Protein AF-A0A6G1XPZ5-F1 (afdb_monomer)

Foldseek 3Di:
DDWDWDDDPNKIKIKAADDDPDLDPQKKKWKWKWFQDPVRDTDTDDIDIGSDRMDMDIRDDFGKMKMWMWIAGPVRDTDDIDIDIDGDDDPDDFPDWDWDDDPPDIDTDGHHDDD

Organism: Escherichia coli (NCBI:txid562)

Nearest PDB structures (foldseek):
  8iyk-assembly1_J  TM=8.229E-01  e=1.724E-13  Escherichia phage Lambda
  8xci-assembly1_J  TM=7.405E-01  e=5.795E-13  Escherichia phage Lambda
  4hum-assembly1_B  TM=6.169E-01  e=2.835E-02  Escherichia coli
  7ox5-assembly5_I  TM=6.203E-01  e=1.240E-01  Homo sapiens
  3og4-assembly1_B  TM=5.171E-01  e=5.626E-02  Homo sapiens

Radius of gyration: 19.68 Å; Cα contacts (8 Å, |Δi|>4): 223; chains: 1; bounding box: 54×28×48 Å

Structure (mmCIF, N/CA/C/O backbone):
data_AF-A0A6G1XPZ5-F1
#
_entry.id   AF-A0A6G1XPZ5-F1
#
loop_
_atom_site.group_PDB
_atom_site.id
_atom_site.type_symbol
_atom_site.label_atom_id
_atom_site.label_alt_id
_atom_site.label_comp_id
_atom_site.label_asym_id
_atom_site.label_entity_id
_atom_site.label_seq_id
_atom_site.pdbx_PDB_ins_code
_atom_site.Cartn_x
_atom_site.Cartn_y
_atom_site.Cartn_z
_atom_site.occupancy
_atom_site.B_iso_or_equiv
_atom_site.auth_seq_id
_atom_site.auth_comp_id
_atom_site.auth_asym_id
_atom_site.auth_atom_id
_atom_site.pdbx_PDB_model_num
ATOM 1 N N . LEU A 1 1 ? 2.746 8.994 -7.776 1.00 90.44 1 LEU A N 1
ATOM 2 C CA . LEU A 1 1 ? 2.510 7.696 -7.104 1.00 90.44 1 LEU A CA 1
ATOM 3 C C . LEU A 1 1 ? 1.711 7.970 -5.844 1.00 90.44 1 LEU A C 1
ATOM 5 O O . LEU A 1 1 ? 2.151 8.768 -5.028 1.00 90.44 1 LEU A O 1
ATOM 9 N N . THR A 1 2 ? 0.549 7.347 -5.714 1.00 92.75 2 THR A N 1
ATOM 10 C CA . THR A 1 2 ? -0.354 7.468 -4.569 1.00 92.75 2 THR A CA 1
ATOM 11 C C . THR A 1 2 ? -0.777 6.078 -4.097 1.00 92.75 2 THR A C 1
ATOM 13 O O . THR A 1 2 ? -0.746 5.111 -4.863 1.00 92.75 2 THR A O 1
ATOM 16 N N . ALA A 1 3 ? -1.136 5.970 -2.820 1.00 91.12 3 ALA A N 1
ATOM 17 C CA . ALA A 1 3 ? -1.640 4.748 -2.209 1.00 91.12 3 ALA A CA 1
ATOM 18 C C . ALA A 1 3 ? -2.859 5.091 -1.348 1.00 91.12 3 ALA A C 1
ATOM 20 O O . ALA A 1 3 ? -2.764 5.904 -0.431 1.00 91.12 3 ALA A O 1
ATOM 21 N N . GLU A 1 4 ? -3.998 4.478 -1.652 1.00 90.19 4 GLU A N 1
ATOM 22 C CA . GLU A 1 4 ? -5.248 4.646 -0.912 1.00 90.19 4 GLU A CA 1
ATOM 23 C C . GLU A 1 4 ? -5.512 3.401 -0.071 1.00 90.19 4 GLU A C 1
ATOM 25 O O . GLU A 1 4 ? -5.599 2.294 -0.603 1.00 90.19 4 GLU A O 1
ATOM 30 N N . VAL A 1 5 ? -5.635 3.582 1.245 1.00 86.69 5 VAL A N 1
ATOM 31 C CA . VAL A 1 5 ? -5.952 2.506 2.190 1.00 86.69 5 VAL A CA 1
ATOM 32 C C . VAL A 1 5 ? -7.468 2.407 2.331 1.00 86.69 5 VAL A C 1
ATOM 34 O O . VAL A 1 5 ? -8.143 3.401 2.587 1.00 86.69 5 VAL A O 1
ATOM 37 N N . THR A 1 6 ? -8.008 1.202 2.211 1.00 83.88 6 THR A N 1
ATOM 38 C CA . THR A 1 6 ? -9.420 0.904 2.453 1.00 83.88 6 THR A CA 1
ATOM 39 C C . THR A 1 6 ? -9.516 -0.279 3.406 1.00 83.88 6 THR A C 1
ATOM 41 O O . THR A 1 6 ? -8.860 -1.296 3.195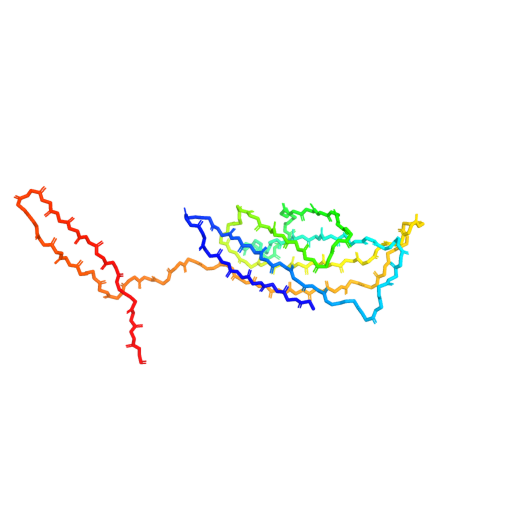 1.00 83.88 6 THR A O 1
ATOM 44 N N . ALA A 1 7 ? -10.331 -0.161 4.452 1.00 75.94 7 ALA A N 1
ATOM 45 C CA . ALA A 1 7 ? -10.730 -1.310 5.255 1.00 75.94 7 ALA A CA 1
ATOM 46 C C . ALA A 1 7 ? -11.958 -1.951 4.595 1.00 75.94 7 ALA A C 1
ATOM 48 O O . ALA A 1 7 ? -12.958 -1.271 4.378 1.00 75.94 7 ALA A O 1
ATOM 49 N N . ASP A 1 8 ? -11.871 -3.231 4.254 1.00 66.69 8 ASP A N 1
ATOM 50 C CA . ASP A 1 8 ? -12.944 -3.992 3.620 1.00 66.69 8 ASP A CA 1
ATOM 51 C C . ASP A 1 8 ? -13.179 -5.274 4.421 1.00 66.69 8 ASP A C 1
ATOM 53 O O . ASP A 1 8 ? -12.316 -6.148 4.482 1.00 66.69 8 ASP A O 1
ATOM 57 N N . SER A 1 9 ? -14.342 -5.386 5.068 1.00 57.72 9 SER A N 1
ATOM 58 C CA . SER A 1 9 ? -14.801 -6.603 5.763 1.00 57.72 9 SER A CA 1
ATOM 59 C C . SER A 1 9 ? -13.838 -7.217 6.804 1.00 57.72 9 SER A C 1
ATOM 61 O O . SER A 1 9 ? -13.911 -8.405 7.094 1.00 57.72 9 SER A O 1
ATOM 63 N N . GLY A 1 10 ? -12.956 -6.408 7.403 1.00 64.38 10 GLY A N 1
ATOM 64 C CA . GLY A 1 10 ? -11.978 -6.852 8.409 1.00 64.38 10 GLY A CA 1
ATOM 65 C C . GLY A 1 10 ? -10.557 -7.052 7.874 1.00 64.38 10 GLY A C 1
ATOM 66 O O . GLY A 1 10 ? -9.640 -7.268 8.663 1.00 64.38 10 GLY A O 1
ATOM 67 N N . GLU A 1 11 ? -10.347 -6.899 6.566 1.00 77.75 11 GLU A N 1
ATOM 68 C CA . GLU A 1 11 ? -9.022 -6.867 5.951 1.00 77.75 11 GLU A CA 1
ATOM 69 C C . GLU A 1 11 ? -8.689 -5.469 5.422 1.00 77.75 11 GLU A C 1
ATOM 71 O O . GLU A 1 11 ? -9.547 -4.741 4.916 1.00 77.75 11 GLU A O 1
ATOM 76 N N . TYR A 1 12 ? -7.414 -5.088 5.493 1.00 85.06 12 TYR A N 1
ATOM 77 C CA . TYR A 1 12 ? -6.949 -3.850 4.880 1.00 85.06 12 TYR A CA 1
ATOM 78 C C . TYR A 1 12 ? -6.464 -4.106 3.460 1.00 85.06 12 TYR A C 1
ATOM 80 O O . TYR A 1 12 ? -5.646 -4.991 3.189 1.00 85.06 12 TYR A O 1
ATOM 88 N N . GLN A 1 13 ? -6.974 -3.288 2.551 1.00 88.50 13 GLN A N 1
ATOM 89 C CA . GLN A 1 13 ? -6.641 -3.295 1.140 1.00 88.50 13 GLN A CA 1
ATOM 90 C C . GLN A 1 13 ? -6.009 -1.951 0.786 1.00 88.50 13 GLN A C 1
ATOM 92 O O . GLN A 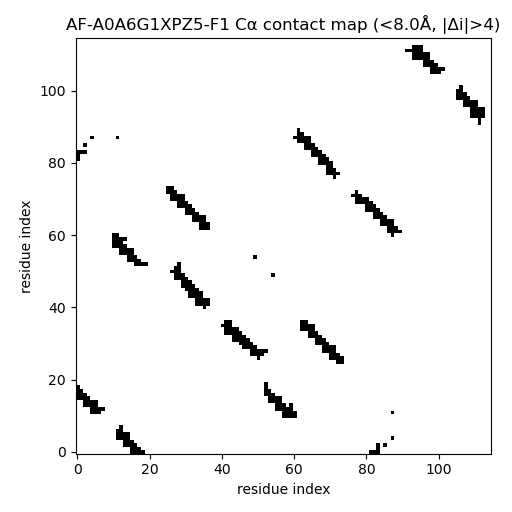1 13 ? -6.374 -0.910 1.332 1.00 88.50 13 GLN A O 1
ATOM 97 N N . VAL A 1 14 ? -5.033 -1.970 -0.118 1.00 91.81 14 VAL A N 1
ATOM 98 C CA . VAL A 1 14 ? -4.350 -0.757 -0.578 1.00 91.81 14 VAL A CA 1
ATOM 99 C C . VAL A 1 14 ? -4.380 -0.709 -2.086 1.00 91.81 14 VAL A C 1
ATOM 101 O O . VAL A 1 14 ? -3.869 -1.608 -2.755 1.00 91.81 14 VAL A O 1
ATOM 104 N N . LEU A 1 15 ? -4.971 0.354 -2.618 1.00 94.00 15 LEU A N 1
ATOM 105 C CA . LEU A 1 15 ? -4.976 0.640 -4.039 1.00 94.00 15 LEU A CA 1
ATOM 106 C C . LEU A 1 15 ? -3.852 1.619 -4.361 1.00 94.00 15 LEU A C 1
ATOM 108 O O . LEU A 1 15 ? -3.907 2.794 -4.004 1.00 94.00 15 LEU A O 1
ATOM 112 N N . ALA A 1 16 ? -2.825 1.115 -5.032 1.00 93.81 16 ALA A N 1
ATOM 113 C CA . ALA A 1 16 ? -1.730 1.919 -5.537 1.00 93.81 16 ALA A CA 1
ATOM 114 C C . ALA A 1 16 ? -2.049 2.418 -6.947 1.00 93.81 16 ALA A C 1
ATOM 116 O O . ALA A 1 16 ? -2.517 1.644 -7.786 1.00 93.81 16 ALA A O 1
ATOM 117 N N . ARG A 1 17 ? -1.760 3.696 -7.208 1.00 93.69 17 ARG A N 1
ATOM 118 C CA . ARG A 1 17 ? -1.879 4.323 -8.529 1.00 93.69 17 ARG A CA 1
ATOM 119 C C . ARG A 1 17 ? -0.631 5.136 -8.849 1.00 93.69 17 ARG A C 1
ATOM 121 O O . ARG A 1 17 ? -0.098 5.840 -7.988 1.00 93.69 17 ARG A O 1
ATOM 128 N N . TRP A 1 18 ? -0.144 5.063 -10.079 1.00 91.50 18 TRP A N 1
ATOM 129 C CA . TRP A 1 18 ? 0.984 5.881 -10.517 1.00 91.50 18 TRP A CA 1
ATOM 130 C C . TRP A 1 18 ? 0.812 6.367 -11.944 1.00 91.50 18 TRP A C 1
ATOM 132 O O . TRP A 1 18 ? 0.499 5.602 -12.850 1.00 91.50 18 TRP A O 1
ATOM 142 N N . ASP A 1 19 ? 1.093 7.647 -12.141 1.00 83.56 19 ASP A N 1
ATOM 143 C CA . ASP A 1 19 ? 1.076 8.243 -13.464 1.00 83.56 19 ASP A CA 1
ATOM 144 C C . ASP A 1 19 ? 2.400 7.996 -14.174 1.00 83.56 19 ASP A C 1
ATOM 146 O O . ASP A 1 19 ? 3.482 8.084 -13.584 1.00 83.56 19 ASP A O 1
ATOM 150 N N . THR A 1 20 ? 2.314 7.710 -15.469 1.00 71.38 20 THR A N 1
ATOM 151 C CA . THR A 1 20 ? 3.481 7.648 -16.344 1.00 71.38 20 THR A CA 1
ATOM 152 C C . THR A 1 20 ? 3.436 8.832 -17.297 1.00 71.38 20 THR A C 1
ATOM 154 O O . THR A 1 20 ? 2.490 8.910 -18.083 1.00 71.38 20 THR A O 1
ATOM 157 N N . PRO A 1 21 ? 4.449 9.720 -17.306 1.00 63.06 21 PRO A N 1
ATOM 158 C CA . PRO A 1 21 ? 4.457 10.888 -18.191 1.00 63.06 21 PRO A CA 1
ATOM 159 C C . PRO A 1 21 ? 4.429 10.509 -19.682 1.00 63.06 21 PRO A C 1
ATOM 161 O O . PRO A 1 21 ? 4.068 11.325 -20.525 1.00 63.06 21 PRO A O 1
ATOM 164 N N . LYS A 1 22 ? 4.773 9.260 -20.023 1.00 67.19 22 LYS A N 1
ATOM 165 C CA . LYS A 1 22 ? 4.615 8.687 -21.361 1.00 67.19 22 LYS A CA 1
ATOM 166 C C . LYS A 1 22 ? 4.306 7.196 -21.251 1.00 67.19 22 LYS A C 1
ATOM 168 O O . LYS A 1 22 ? 5.049 6.467 -20.596 1.00 67.19 22 LYS A O 1
ATOM 173 N N . VAL A 1 23 ? 3.255 6.731 -21.928 1.00 60.31 23 VAL A N 1
ATOM 174 C CA . VAL A 1 23 ? 2.998 5.292 -22.089 1.00 60.31 23 VAL A CA 1
ATOM 175 C C . VAL A 1 23 ? 4.022 4.750 -23.080 1.00 60.31 23 VAL A C 1
ATOM 177 O O . VAL A 1 23 ? 3.891 4.897 -24.296 1.00 60.31 23 VAL A O 1
ATOM 180 N N . VAL A 1 24 ? 5.097 4.168 -22.559 1.00 65.06 24 VAL A N 1
ATOM 181 C CA . VAL A 1 24 ? 6.107 3.509 -23.383 1.00 65.06 24 VAL A CA 1
ATOM 182 C C . VAL A 1 24 ? 5.643 2.074 -23.617 1.00 65.06 24 VAL A C 1
ATOM 184 O O . VAL A 1 24 ? 5.550 1.282 -22.679 1.00 65.06 24 VAL A O 1
ATOM 187 N N . LYS A 1 25 ? 5.326 1.734 -24.873 1.00 72.50 25 LYS A N 1
ATOM 188 C CA . LYS A 1 25 ? 4.970 0.359 -25.257 1.00 72.50 25 LYS A CA 1
ATOM 189 C C . LYS A 1 25 ? 6.058 -0.610 -24.777 1.00 72.50 25 LYS A C 1
ATOM 191 O O . LYS A 1 25 ? 7.242 -0.368 -24.998 1.00 72.50 25 LYS A O 1
ATOM 196 N N . GLY A 1 26 ? 5.649 -1.704 -24.137 1.00 78.38 26 GLY A N 1
ATOM 197 C CA . GLY A 1 26 ? 6.568 -2.739 -23.652 1.00 78.38 26 GLY A CA 1
ATOM 198 C C . GLY A 1 26 ? 7.264 -2.425 -22.322 1.00 78.38 26 GLY A C 1
ATOM 199 O O . GLY A 1 26 ? 8.227 -3.110 -21.975 1.00 78.38 26 GLY A O 1
ATOM 200 N N . VAL A 1 27 ? 6.803 -1.411 -21.580 1.00 87.50 27 VAL A N 1
ATOM 201 C CA . VAL A 1 27 ? 7.188 -1.207 -20.178 1.00 87.50 27 VAL A CA 1
ATOM 202 C C . VAL A 1 27 ? 6.197 -1.916 -19.260 1.00 87.50 27 VAL A C 1
ATOM 204 O O . VAL A 1 27 ? 4.991 -1.899 -19.479 1.00 87.50 27 VAL A O 1
ATOM 207 N N . SER A 1 28 ? 6.731 -2.536 -18.217 1.00 91.00 28 SER A N 1
ATOM 208 C CA . SER A 1 28 ? 5.973 -3.097 -17.099 1.00 91.00 28 SER A CA 1
ATOM 209 C C . SER A 1 28 ? 6.541 -2.563 -15.795 1.00 91.00 28 SER A C 1
ATOM 211 O O . SER A 1 28 ? 7.704 -2.179 -15.734 1.00 91.00 28 SER A O 1
ATOM 213 N N . PHE A 1 29 ? 5.742 -2.552 -14.748 1.00 92.81 29 PHE A N 1
ATOM 214 C CA . PHE A 1 29 ? 6.095 -2.016 -13.451 1.00 92.81 29 PHE A CA 1
ATOM 215 C C . PHE A 1 29 ? 6.369 -3.156 -12.484 1.00 92.81 29 PHE A C 1
ATOM 217 O O . PHE A 1 29 ? 5.564 -4.078 -12.353 1.00 92.81 29 PHE A O 1
ATOM 224 N N . LEU A 1 30 ? 7.514 -3.089 -11.814 1.00 94.56 30 LEU A N 1
ATOM 225 C CA . LEU A 1 30 ? 7.821 -3.898 -10.645 1.00 94.56 30 LEU A CA 1
ATOM 226 C C . LEU A 1 30 ? 7.424 -3.124 -9.398 1.00 94.56 30 LEU A C 1
ATOM 228 O O . LEU A 1 30 ? 7.899 -2.012 -9.176 1.00 94.56 30 LEU A O 1
ATOM 232 N N . LEU A 1 31 ? 6.579 -3.739 -8.584 1.00 96.19 31 LEU A N 1
ATOM 233 C CA . LEU A 1 31 ? 6.147 -3.215 -7.305 1.00 96.19 31 LEU A CA 1
ATOM 234 C C . LEU A 1 31 ? 6.816 -4.013 -6.197 1.00 96.19 31 LEU A C 1
ATOM 236 O O . LEU A 1 31 ? 6.838 -5.245 -6.232 1.00 96.19 31 LEU A O 1
ATOM 240 N N . ARG A 1 32 ? 7.318 -3.303 -5.194 1.00 97.00 32 ARG A N 1
ATOM 241 C CA . ARG A 1 32 ? 7.864 -3.867 -3.965 1.00 97.00 32 ARG A CA 1
ATOM 242 C C . ARG A 1 32 ? 7.224 -3.151 -2.787 1.00 97.00 32 ARG A C 1
ATOM 244 O O . ARG A 1 32 ? 7.430 -1.955 -2.615 1.00 97.00 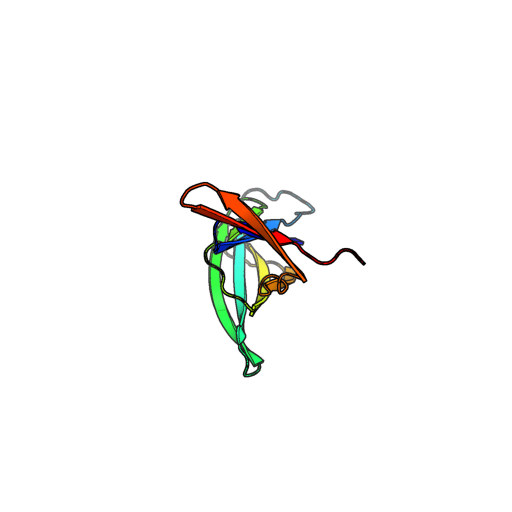32 ARG A O 1
ATOM 251 N N . LEU A 1 33 ? 6.460 -3.890 -1.995 1.00 96.75 33 LEU A N 1
ATOM 252 C CA . LEU A 1 33 ? 5.848 -3.407 -0.766 1.00 96.75 33 LEU A CA 1
ATOM 253 C C . LEU A 1 33 ? 6.639 -3.944 0.426 1.00 96.75 33 LEU A C 1
ATOM 255 O O . LEU A 1 33 ? 6.760 -5.162 0.590 1.00 96.75 33 LEU A O 1
ATOM 259 N N . THR A 1 34 ? 7.162 -3.046 1.253 1.00 96.94 34 THR A N 1
ATOM 260 C CA . THR A 1 34 ? 7.821 -3.374 2.519 1.00 96.94 34 THR A CA 1
ATOM 261 C C . THR A 1 34 ? 7.028 -2.819 3.693 1.00 96.94 34 THR A C 1
ATOM 263 O O . THR A 1 34 ? 6.312 -1.827 3.556 1.00 96.94 34 THR A O 1
ATOM 266 N N . VAL A 1 35 ? 7.140 -3.480 4.842 1.00 95.88 35 VAL A N 1
ATOM 267 C CA . VAL A 1 35 ? 6.631 -3.012 6.133 1.00 95.88 35 VAL A CA 1
ATOM 268 C C . VAL A 1 35 ? 7.817 -2.684 7.030 1.00 95.88 35 VAL A C 1
ATOM 270 O O . VAL A 1 35 ? 8.792 -3.434 7.064 1.00 95.88 35 VAL A O 1
ATOM 273 N N . THR A 1 36 ? 7.744 -1.567 7.743 1.00 95.12 36 THR A N 1
ATOM 274 C CA . THR A 1 36 ? 8.684 -1.236 8.814 1.00 95.12 36 THR A CA 1
ATOM 275 C C . THR A 1 36 ? 8.229 -1.956 10.077 1.00 95.12 36 THR A C 1
ATOM 277 O O . THR A 1 36 ? 7.137 -1.680 10.580 1.00 95.12 36 THR A O 1
ATOM 280 N N . ALA A 1 37 ? 9.039 -2.895 10.555 1.00 88.25 37 ALA A N 1
ATOM 281 C CA . ALA A 1 37 ? 8.820 -3.587 11.815 1.00 88.25 37 ALA A CA 1
ATOM 282 C C . ALA A 1 37 ? 9.108 -2.665 13.013 1.00 88.25 37 ALA A C 1
ATOM 284 O O . ALA A 1 37 ? 9.693 -1.588 12.868 1.00 88.25 37 ALA A O 1
ATOM 285 N N . ASP A 1 38 ? 8.692 -3.091 14.205 1.00 84.12 38 ASP A N 1
ATOM 286 C CA . ASP A 1 38 ? 8.833 -2.301 15.437 1.00 84.12 38 ASP A CA 1
ATOM 287 C C . ASP A 1 38 ? 10.301 -2.047 15.824 1.00 84.12 38 ASP A C 1
ATOM 289 O O . ASP A 1 38 ? 10.610 -1.051 16.474 1.00 84.12 38 ASP A O 1
ATOM 293 N N . ASP A 1 39 ? 11.214 -2.910 15.372 1.00 88.00 39 ASP A N 1
ATOM 294 C CA . ASP A 1 39 ? 12.667 -2.770 15.524 1.00 88.00 39 ASP A CA 1
ATOM 295 C C . ASP A 1 39 ? 13.308 -1.822 14.487 1.00 88.00 39 ASP A C 1
ATOM 297 O O . ASP A 1 39 ? 14.526 -1.647 14.466 1.00 88.00 39 ASP A O 1
ATOM 301 N N . GLY A 1 40 ? 12.499 -1.203 13.621 1.00 85.88 40 GLY A N 1
ATOM 302 C CA . GLY A 1 40 ? 12.941 -0.308 12.553 1.00 85.88 40 GLY A CA 1
ATOM 303 C C . GLY A 1 40 ? 13.431 -1.016 11.287 1.00 85.88 40 GLY A C 1
ATOM 304 O O . GLY A 1 40 ? 13.786 -0.337 10.322 1.00 85.88 40 GLY A O 1
ATOM 305 N N . SER A 1 41 ? 13.437 -2.351 11.249 1.00 91.50 41 SER A N 1
ATOM 306 C CA . SER A 1 41 ? 13.835 -3.108 10.062 1.00 91.50 41 SER A CA 1
ATOM 307 C C . SER A 1 41 ? 12.753 -3.086 8.978 1.00 91.50 41 SER A C 1
ATOM 309 O O . SER A 1 41 ? 11.553 -3.049 9.254 1.00 91.50 41 SER A O 1
ATOM 311 N N . GLU A 1 42 ? 13.166 -3.116 7.709 1.00 94.00 42 GLU A N 1
ATOM 312 C CA . GLU A 1 42 ? 12.235 -3.253 6.589 1.00 94.00 42 GLU A CA 1
ATOM 313 C C . GLU A 1 42 ? 12.075 -4.719 6.188 1.00 94.00 42 GLU A C 1
ATOM 315 O O . GLU A 1 42 ? 13.024 -5.377 5.755 1.00 94.00 42 GLU A O 1
ATOM 320 N N . ARG A 1 43 ? 10.841 -5.220 6.248 1.00 94.56 43 ARG A N 1
ATOM 321 C CA . ARG A 1 43 ? 10.491 -6.573 5.816 1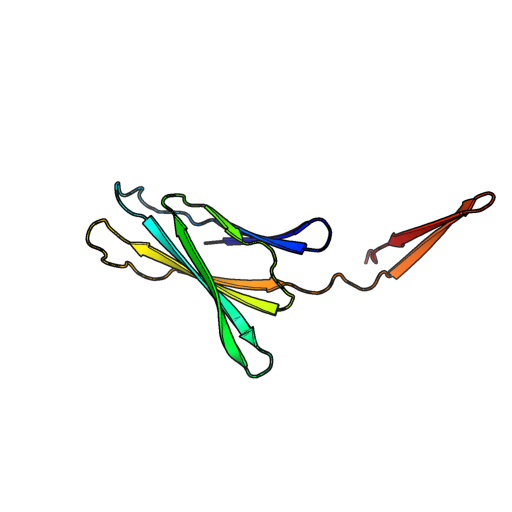.00 94.56 43 ARG A CA 1
ATOM 322 C C . ARG A 1 43 ? 9.703 -6.541 4.518 1.00 94.56 43 ARG A C 1
ATOM 324 O O . ARG A 1 43 ? 8.744 -5.786 4.373 1.00 94.56 43 ARG A O 1
ATOM 331 N N . LEU A 1 44 ? 10.086 -7.388 3.566 1.00 95.56 44 LEU A N 1
ATOM 332 C CA . LEU A 1 44 ? 9.327 -7.566 2.333 1.00 95.56 44 LEU A CA 1
ATOM 333 C C . LEU A 1 44 ? 7.966 -8.205 2.633 1.00 95.56 44 LEU A C 1
ATOM 335 O O . LEU A 1 44 ? 7.908 -9.258 3.262 1.00 95.56 44 LEU A O 1
ATOM 339 N N . VAL A 1 45 ? 6.897 -7.576 2.146 1.00 94.38 45 VAL A N 1
ATOM 340 C CA . VAL A 1 45 ? 5.519 -8.069 2.280 1.00 94.38 45 VAL A CA 1
ATOM 341 C C . VAL A 1 45 ? 5.040 -8.655 0.962 1.00 94.38 45 VAL A C 1
ATOM 343 O O . VAL A 1 45 ? 4.563 -9.781 0.919 1.00 94.38 45 VAL A O 1
ATOM 346 N N . SER A 1 46 ? 5.182 -7.897 -0.129 1.00 94.38 46 SER A N 1
ATOM 347 C CA . SER A 1 46 ? 4.689 -8.311 -1.441 1.00 94.38 46 SER A CA 1
ATOM 348 C C . SER A 1 46 ? 5.585 -7.797 -2.554 1.00 94.38 46 SER A C 1
ATOM 350 O O . SER A 1 46 ? 6.112 -6.684 -2.497 1.00 94.38 46 SER A O 1
ATOM 352 N N . THR A 1 47 ? 5.687 -8.591 -3.614 1.00 95.75 47 THR A N 1
ATOM 353 C CA . THR A 1 47 ? 6.186 -8.135 -4.912 1.00 95.75 47 THR A CA 1
ATOM 354 C C . THR A 1 47 ? 5.143 -8.419 -5.974 1.00 95.75 47 THR A C 1
ATOM 356 O O . THR A 1 47 ? 4.374 -9.369 -5.847 1.00 95.75 47 THR A O 1
ATOM 359 N N . ALA A 1 48 ? 5.078 -7.574 -6.993 1.00 94.81 48 ALA A N 1
ATOM 360 C CA . ALA A 1 48 ? 4.197 -7.793 -8.128 1.00 94.81 48 ALA A CA 1
ATOM 361 C C . ALA A 1 48 ? 4.821 -7.224 -9.397 1.00 94.81 48 ALA A C 1
ATOM 363 O O . ALA A 1 48 ? 5.634 -6.297 -9.347 1.00 94.81 48 ALA A O 1
ATOM 364 N N . ARG A 1 49 ? 4.415 -7.768 -10.542 1.00 93.50 49 ARG A N 1
ATOM 365 C CA . ARG A 1 49 ? 4.727 -7.211 -11.855 1.00 93.50 49 ARG A CA 1
ATOM 366 C C . ARG A 1 49 ? 3.426 -6.987 -12.607 1.00 93.50 49 ARG A C 1
ATOM 368 O O . ARG A 1 49 ? 2.627 -7.909 -12.712 1.00 93.50 49 ARG A O 1
ATOM 375 N N . THR A 1 50 ? 3.224 -5.787 -13.135 1.00 92.19 50 THR A N 1
ATOM 376 C CA . THR A 1 50 ? 2.024 -5.451 -13.915 1.00 92.19 50 THR A CA 1
ATOM 377 C C . THR A 1 50 ? 2.368 -4.523 -15.073 1.00 92.19 50 THR A C 1
ATOM 379 O O . THR A 1 50 ? 3.327 -3.764 -14.990 1.00 92.19 50 THR A O 1
ATOM 382 N N . ALA A 1 51 ? 1.623 -4.592 -16.173 1.00 89.69 51 ALA A N 1
ATOM 383 C CA . ALA A 1 51 ? 1.696 -3.593 -17.245 1.00 89.69 51 ALA A CA 1
ATOM 384 C C . ALA A 1 51 ? 0.734 -2.413 -17.007 1.00 89.69 51 ALA A C 1
ATOM 386 O O . ALA A 1 51 ? 0.818 -1.400 -17.696 1.00 89.69 51 ALA A O 1
ATOM 387 N N . GLU A 1 52 ? -0.171 -2.544 -16.037 1.00 90.94 52 GLU A N 1
ATOM 388 C CA . GLU A 1 52 ? -1.127 -1.509 -15.654 1.00 90.94 52 GLU A CA 1
ATOM 389 C C . GLU A 1 52 ? -0.468 -0.426 -14.791 1.00 90.94 52 GLU A C 1
ATOM 391 O O . GLU A 1 52 ? 0.615 -0.614 -14.240 1.00 90.94 52 GLU A O 1
ATOM 396 N N . THR A 1 53 ? -1.146 0.710 -14.641 1.00 91.12 53 THR A N 1
ATOM 397 C CA . THR A 1 53 ? -0.740 1.831 -13.774 1.00 91.12 53 THR A CA 1
ATOM 398 C C . THR A 1 53 ? -1.392 1.792 -12.392 1.00 91.12 53 THR A C 1
ATOM 400 O O . THR A 1 53 ? -1.290 2.739 -11.606 1.00 91.12 53 THR A O 1
ATOM 403 N N . THR A 1 54 ? -2.077 0.689 -12.091 1.00 93.31 54 THR A N 1
ATOM 404 C CA . THR A 1 54 ? -2.758 0.455 -10.823 1.00 93.31 54 THR A CA 1
ATOM 405 C C . THR A 1 54 ? -2.494 -0.952 -10.317 1.00 93.31 54 THR A C 1
ATOM 407 O O . THR A 1 54 ? -2.323 -1.884 -11.101 1.00 93.31 54 THR A O 1
ATOM 410 N N . TYR A 1 55 ? -2.479 -1.123 -8.997 1.00 94.56 55 TYR A N 1
ATOM 411 C CA . TYR A 1 55 ? -2.401 -2.444 -8.379 1.00 94.56 55 TYR A CA 1
ATOM 412 C C . TYR A 1 55 ? -3.053 -2.443 -7.001 1.00 94.56 55 TYR A C 1
ATOM 414 O O . TYR A 1 55 ? -2.906 -1.484 -6.241 1.00 94.56 55 TYR A O 1
ATOM 422 N N . ARG A 1 56 ? -3.754 -3.530 -6.666 1.00 94.44 56 ARG A N 1
ATOM 423 C CA . ARG A 1 56 ? -4.437 -3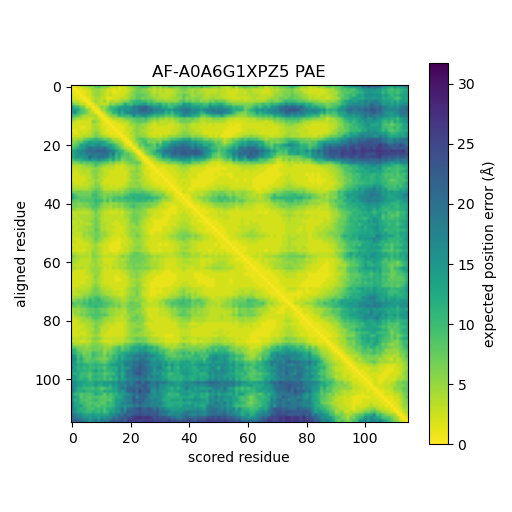.679 -5.379 1.00 94.44 56 ARG A CA 1
ATOM 424 C C . ARG A 1 56 ? -3.752 -4.731 -4.517 1.00 94.44 56 ARG A C 1
ATOM 426 O O . ARG A 1 56 ? -3.797 -5.919 -4.824 1.00 94.44 56 ARG A O 1
ATOM 433 N N . PHE A 1 57 ? -3.177 -4.286 -3.408 1.00 93.19 57 PHE A N 1
ATOM 434 C CA . PHE A 1 57 ? -2.715 -5.152 -2.329 1.00 93.19 57 PHE A CA 1
ATOM 435 C C . PHE A 1 57 ? -3.888 -5.490 -1.403 1.00 93.19 57 PHE A C 1
ATOM 437 O O . PHE A 1 57 ? -4.765 -4.654 -1.175 1.00 93.19 57 PHE A O 1
ATOM 444 N N . ARG A 1 58 ? -3.908 -6.713 -0.875 1.00 90.50 58 ARG A N 1
ATOM 445 C CA . ARG A 1 58 ? -4.929 -7.218 0.057 1.00 90.50 58 ARG A CA 1
ATOM 446 C C . ARG A 1 58 ? -4.241 -7.888 1.243 1.00 90.50 58 ARG A C 1
ATOM 448 O O . ARG A 1 58 ? -3.032 -8.108 1.181 1.00 90.50 58 ARG A O 1
ATOM 455 N N . GLN A 1 59 ? -5.008 -8.218 2.281 1.00 87.38 59 GLN A N 1
ATOM 456 C CA . GLN A 1 59 ? -4.518 -8.961 3.449 1.00 87.38 59 GLN A CA 1
ATOM 457 C C . GLN A 1 59 ? -3.329 -8.286 4.146 1.00 87.38 59 GLN A C 1
ATOM 459 O O . GLN A 1 59 ? -2.399 -8.942 4.610 1.00 87.38 59 GLN A O 1
ATOM 464 N N . LEU A 1 60 ? -3.337 -6.951 4.197 1.00 90.62 60 LEU A N 1
ATOM 465 C CA . LEU A 1 60 ? -2.280 -6.199 4.860 1.00 90.62 60 LEU A CA 1
ATOM 466 C C . LEU A 1 60 ? -2.577 -6.064 6.355 1.00 90.62 60 LEU A C 1
ATOM 468 O O . LEU A 1 60 ? -3.696 -5.747 6.758 1.00 90.62 60 LEU A O 1
ATOM 472 N N . ALA A 1 61 ? -1.551 -6.277 7.174 1.00 89.25 61 ALA A N 1
ATOM 473 C CA . ALA A 1 61 ? -1.620 -6.064 8.613 1.00 89.25 61 ALA A CA 1
ATOM 474 C C . ALA A 1 61 ? -1.481 -4.575 8.966 1.00 89.25 61 ALA 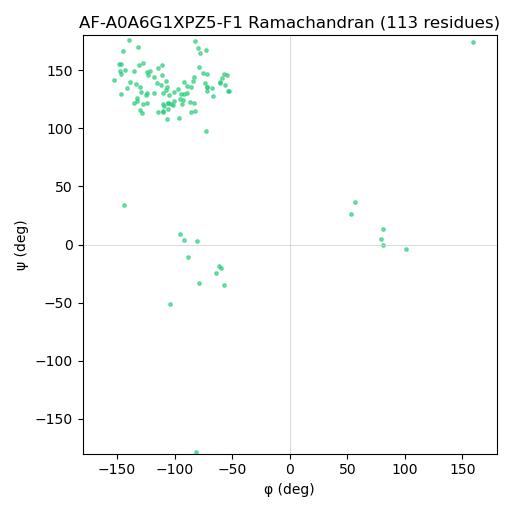A C 1
ATOM 476 O O . ALA A 1 61 ? -1.088 -3.747 8.137 1.00 89.25 61 ALA A O 1
ATOM 477 N N . LEU A 1 62 ? -1.747 -4.233 10.225 1.00 89.31 62 LEU A N 1
ATOM 478 C CA . LEU A 1 62 ? -1.423 -2.914 10.762 1.00 89.31 62 LEU A CA 1
ATOM 479 C C . LEU A 1 62 ? 0.085 -2.663 10.676 1.00 89.31 62 LEU A C 1
ATOM 481 O O . LEU A 1 62 ? 0.879 -3.564 10.931 1.00 89.31 62 LEU A O 1
ATOM 485 N N . GLY A 1 63 ? 0.485 -1.443 10.324 1.00 92.25 63 GLY A N 1
ATOM 486 C CA . GLY A 1 63 ? 1.902 -1.118 10.192 1.00 92.25 63 GLY A CA 1
ATOM 487 C C . GLY A 1 63 ? 2.186 0.103 9.332 1.00 92.25 63 GLY A C 1
ATOM 488 O O . GLY A 1 63 ? 1.290 0.704 8.729 1.00 92.25 63 GLY A O 1
ATOM 489 N N . ARG A 1 64 ? 3.465 0.480 9.293 1.00 94.38 64 ARG A N 1
ATOM 490 C CA . ARG A 1 64 ? 3.996 1.481 8.363 1.00 94.38 64 ARG A CA 1
ATOM 491 C C . ARG A 1 64 ? 4.548 0.757 7.150 1.00 94.38 64 ARG A C 1
ATOM 493 O O . ARG A 1 64 ? 5.333 -0.169 7.302 1.00 94.38 64 ARG A O 1
ATOM 500 N N . TYR A 1 65 ? 4.144 1.191 5.971 1.00 95.56 65 TYR A N 1
ATOM 501 C CA . TYR A 1 65 ? 4.525 0.567 4.719 1.00 95.56 65 TYR A CA 1
ATOM 502 C C . TYR A 1 65 ? 5.229 1.560 3.813 1.00 95.56 65 TYR A C 1
ATOM 504 O O . TYR A 1 65 ? 4.894 2.746 3.797 1.00 95.56 65 TYR A O 1
ATOM 512 N N . THR A 1 66 ? 6.139 1.035 3.001 1.00 96.56 66 THR A N 1
ATOM 513 C CA . THR A 1 66 ? 6.743 1.745 1.879 1.00 96.56 6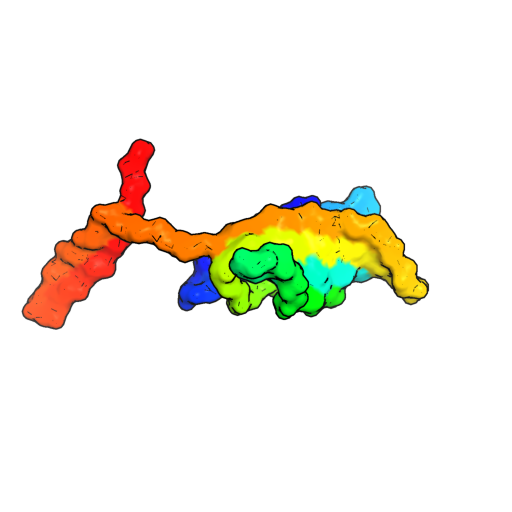6 THR A CA 1
ATOM 514 C C . THR A 1 66 ? 6.506 0.931 0.617 1.00 96.56 66 THR A C 1
ATOM 516 O O . THR A 1 66 ? 6.871 -0.241 0.522 1.00 96.56 66 THR A O 1
ATOM 519 N N . LEU A 1 67 ? 5.856 1.552 -0.363 1.00 96.88 67 LEU A N 1
ATOM 520 C CA . LEU A 1 67 ? 5.691 0.999 -1.696 1.00 96.88 67 LEU A CA 1
ATOM 521 C C . LEU A 1 67 ? 6.711 1.644 -2.623 1.00 96.88 67 LEU A C 1
ATOM 523 O O . LEU A 1 67 ? 6.693 2.859 -2.798 1.00 96.88 67 LEU A O 1
ATOM 527 N N . THR A 1 68 ? 7.529 0.822 -3.268 1.00 96.31 68 THR A N 1
ATOM 528 C CA . THR A 1 68 ? 8.428 1.231 -4.346 1.00 96.31 68 THR A CA 1
ATOM 529 C C . THR A 1 68 ? 7.947 0.655 -5.671 1.00 96.31 68 THR A C 1
ATOM 531 O O . THR A 1 68 ? 7.707 -0.548 -5.784 1.00 96.31 68 THR A O 1
ATOM 534 N N . VAL A 1 69 ? 7.849 1.504 -6.688 1.00 94.88 69 VAL A N 1
ATOM 535 C CA . VAL A 1 69 ? 7.479 1.140 -8.057 1.00 94.88 69 VAL A CA 1
ATOM 536 C C . VAL A 1 69 ? 8.637 1.473 -8.989 1.00 94.88 69 VAL A C 1
ATOM 538 O O . VAL A 1 69 ? 9.167 2.582 -8.960 1.00 94.88 69 VAL A O 1
ATOM 541 N N . ARG A 1 70 ? 9.036 0.512 -9.825 1.00 93.25 70 ARG A N 1
ATOM 542 C CA . ARG A 1 70 ? 10.080 0.676 -10.844 1.00 93.25 70 ARG A CA 1
ATOM 543 C C . ARG A 1 70 ? 9.542 0.314 -12.214 1.00 93.25 70 ARG A C 1
ATOM 545 O O . ARG A 1 70 ? 8.988 -0.768 -12.392 1.00 93.25 70 ARG A O 1
ATOM 552 N N . ALA A 1 71 ? 9.753 1.184 -13.192 1.00 91.06 71 ALA A N 1
ATOM 553 C CA . ALA A 1 71 ? 9.489 0.860 -14.586 1.00 91.06 71 ALA A CA 1
ATOM 554 C C . ALA A 1 71 ? 10.567 -0.101 -15.110 1.00 91.06 71 ALA A C 1
ATOM 556 O O . ALA A 1 71 ? 11.745 0.075 -14.816 1.00 91.06 71 ALA A O 1
ATOM 557 N N . VAL A 1 72 ? 10.177 -1.104 -15.889 1.00 91.44 72 VAL A N 1
ATOM 558 C CA . VAL A 1 72 ? 11.066 -2.104 -16.486 1.00 91.44 72 VAL A CA 1
ATOM 559 C C . VAL A 1 72 ? 10.732 -2.261 -17.955 1.00 91.44 72 VAL A C 1
ATOM 561 O O . VAL A 1 72 ? 9.594 -2.584 -18.297 1.00 91.44 72 VAL A O 1
ATOM 564 N N . ASN A 1 73 ? 11.717 -2.057 -18.823 1.00 88.94 73 ASN A N 1
ATOM 565 C CA . ASN A 1 73 ? 11.535 -2.235 -20.262 1.00 88.94 73 ASN A CA 1
ATOM 566 C C . ASN A 1 73 ? 11.655 -3.711 -20.691 1.00 88.94 73 ASN A C 1
ATOM 568 O O . ASN A 1 73 ? 12.009 -4.589 -19.901 1.00 88.94 73 ASN A O 1
ATOM 572 N N . ALA A 1 74 ? 11.402 -3.984 -21.972 1.00 86.69 74 ALA A N 1
ATOM 573 C CA . ALA A 1 74 ? 11.484 -5.328 -22.550 1.00 86.69 74 ALA A CA 1
ATOM 574 C C . ALA A 1 74 ? 12.876 -5.989 -22.441 1.00 86.69 74 ALA A C 1
ATOM 576 O O . ALA A 1 74 ? 12.979 -7.207 -22.523 1.00 86.69 74 ALA A O 1
ATOM 577 N N . ARG A 1 75 ? 13.945 -5.204 -22.234 1.00 88.19 75 ARG A N 1
ATOM 578 C CA . ARG A 1 75 ? 15.322 -5.694 -22.041 1.00 88.19 75 ARG A CA 1
ATOM 579 C C . ARG A 1 75 ? 15.677 -5.919 -20.565 1.00 88.19 75 ARG A C 1
ATOM 581 O O . ARG A 1 75 ? 16.824 -6.215 -20.258 1.00 88.19 75 ARG A O 1
ATOM 588 N N . GLY A 1 76 ? 14.724 -5.740 -19.648 1.00 87.88 76 GLY A N 1
ATOM 589 C CA . GLY A 1 76 ? 14.941 -5.894 -18.209 1.00 87.88 76 GLY A CA 1
ATOM 590 C C . GLY A 1 76 ? 15.618 -4.700 -17.529 1.00 87.88 76 GLY A C 1
ATOM 591 O O . GLY A 1 76 ? 15.885 -4.767 -16.330 1.00 87.88 76 GLY A O 1
ATOM 592 N N . GLN A 1 77 ? 15.869 -3.598 -18.243 1.00 89.75 77 GLN A N 1
ATOM 593 C CA . GLN A 1 77 ? 16.440 -2.393 -17.639 1.00 89.75 77 GLN A CA 1
ATOM 594 C C . GLN A 1 77 ? 15.395 -1.718 -16.754 1.00 89.75 77 GLN A C 1
ATOM 596 O O . GLN A 1 77 ? 14.251 -1.530 -17.179 1.00 89.75 77 GLN A O 1
ATOM 601 N N . GLN A 1 78 ? 15.799 -1.359 -15.537 1.00 90.75 78 GLN A N 1
ATOM 602 C CA . GLN A 1 78 ? 14.948 -0.688 -14.561 1.00 90.75 78 GLN A CA 1
ATOM 603 C C . GLN A 1 78 ? 15.182 0.823 -14.613 1.00 90.75 78 GLN A C 1
ATOM 605 O O . GLN A 1 78 ? 16.328 1.262 -14.645 1.00 90.75 78 GLN A O 1
ATOM 610 N N . GLY A 1 79 ? 14.102 1.600 -14.624 1.00 88.75 79 GLY A N 1
ATOM 611 C CA . GLY A 1 79 ? 14.147 3.048 -14.438 1.00 88.75 79 GLY A CA 1
ATOM 612 C C . GLY A 1 79 ? 14.236 3.442 -12.964 1.00 88.75 79 GLY A C 1
ATOM 613 O O . GLY A 1 79 ? 14.255 2.584 -12.073 1.00 88.75 79 GLY A O 1
ATOM 614 N N . ASP A 1 80 ? 14.241 4.751 -12.720 1.00 90.06 80 ASP A N 1
ATOM 615 C CA . ASP A 1 80 ? 14.298 5.302 -11.369 1.00 90.06 80 ASP A CA 1
ATOM 616 C C . ASP A 1 80 ? 13.094 4.857 -10.520 1.00 90.06 80 ASP A C 1
ATOM 618 O O . ASP A 1 80 ? 11.961 4.793 -11.017 1.00 90.06 80 ASP A O 1
ATOM 622 N N . PRO A 1 81 ? 13.315 4.516 -9.237 1.00 92.62 81 PRO A N 1
ATOM 623 C CA . PRO A 1 81 ? 12.235 4.137 -8.343 1.00 92.62 81 PRO A CA 1
ATOM 624 C C . PRO A 1 81 ? 11.382 5.344 -7.949 1.00 92.62 81 PRO A C 1
ATOM 626 O O . PRO A 1 81 ? 11.899 6.374 -7.525 1.00 92.62 81 PRO A O 1
ATOM 629 N N . ALA A 1 82 ? 10.065 5.164 -7.974 1.00 92.88 82 ALA A N 1
ATOM 630 C CA . ALA A 1 82 ? 9.126 6.026 -7.270 1.00 92.88 82 ALA A CA 1
ATOM 631 C C . ALA A 1 82 ? 8.701 5.339 -5.969 1.00 92.88 82 ALA A C 1
ATOM 633 O O . ALA A 1 82 ? 8.301 4.175 -6.000 1.00 92.88 82 ALA A O 1
ATOM 634 N N . SER A 1 83 ? 8.756 6.052 -4.845 1.00 95.31 83 SER A N 1
ATOM 635 C CA . SER A 1 83 ? 8.357 5.514 -3.542 1.00 95.31 83 SER A CA 1
ATOM 636 C C . SER A 1 83 ? 7.274 6.360 -2.885 1.00 95.31 83 SER A C 1
ATOM 638 O O . SER A 1 83 ? 7.257 7.581 -3.025 1.00 95.31 83 SER A O 1
ATOM 640 N N . VAL A 1 84 ? 6.377 5.705 -2.154 1.00 95.75 84 VAL A N 1
ATOM 641 C CA . VAL A 1 84 ? 5.394 6.350 -1.278 1.00 95.75 84 VAL A CA 1
ATOM 642 C C . VAL A 1 84 ? 5.291 5.562 0.019 1.00 95.75 84 VAL A C 1
ATOM 644 O O . VAL A 1 84 ? 5.290 4.330 0.001 1.00 95.75 84 VAL A O 1
ATOM 647 N N . SER A 1 85 ? 5.186 6.268 1.139 1.00 94.88 85 SER A N 1
ATOM 648 C CA . SER A 1 85 ? 4.959 5.653 2.444 1.00 94.88 85 SER A CA 1
ATOM 649 C C . SER A 1 85 ? 3.537 5.923 2.913 1.00 94.88 85 SER A C 1
ATOM 651 O O . SER A 1 85 ? 3.004 7.015 2.725 1.00 94.88 85 SER A O 1
ATOM 653 N N . PHE A 1 86 ? 2.919 4.924 3.531 1.00 92.06 86 PHE A N 1
ATOM 654 C CA . PHE A 1 86 ? 1.578 5.020 4.099 1.00 92.06 86 PHE A CA 1
ATOM 655 C C . PHE A 1 86 ? 1.484 4.184 5.375 1.00 92.06 86 PHE A C 1
ATOM 657 O O . PHE A 1 86 ? 2.361 3.373 5.679 1.00 92.06 86 PHE A O 1
ATOM 664 N N . ARG A 1 87 ? 0.424 4.389 6.158 1.00 91.81 87 ARG A N 1
ATOM 665 C CA . ARG A 1 87 ? 0.229 3.690 7.428 1.00 91.81 87 ARG A CA 1
ATOM 666 C C . ARG A 1 87 ? -1.167 3.098 7.507 1.00 91.81 87 ARG A C 1
ATOM 668 O O . ARG A 1 87 ? -2.145 3.769 7.195 1.00 91.81 87 ARG A O 1
ATOM 675 N N . ILE A 1 88 ? -1.237 1.857 7.968 1.00 90.19 88 ILE A N 1
ATOM 676 C CA . ILE A 1 88 ? -2.479 1.160 8.284 1.00 90.19 88 ILE A CA 1
ATOM 677 C C . ILE A 1 88 ? -2.589 1.109 9.808 1.00 90.19 88 ILE A C 1
ATOM 679 O O . ILE A 1 88 ? -1.735 0.526 10.476 1.00 90.19 88 ILE A O 1
ATOM 683 N N . ASN A 1 89 ? -3.615 1.761 10.354 1.00 84.88 89 ASN A N 1
ATOM 684 C CA . ASN A 1 89 ? -3.869 1.839 11.791 1.00 84.88 89 ASN A CA 1
ATOM 685 C C . ASN A 1 89 ? -5.113 1.038 12.168 1.00 84.88 89 ASN A C 1
ATOM 687 O O . ASN A 1 89 ? -6.032 0.888 11.360 1.00 84.88 89 ASN A O 1
ATOM 691 N N . ALA A 1 90 ? -5.153 0.585 13.423 1.00 80.06 90 ALA A N 1
ATOM 692 C CA . ALA A 1 90 ? -6.390 0.104 14.016 1.00 80.06 90 ALA A CA 1
ATOM 693 C C . ALA A 1 90 ? -7.471 1.196 13.898 1.00 80.06 90 ALA A C 1
ATOM 695 O O . ALA A 1 90 ? -7.138 2.388 13.978 1.00 80.06 90 ALA A O 1
ATOM 696 N N . PRO A 1 91 ? -8.748 0.824 13.704 1.00 76.00 91 PRO A N 1
ATOM 697 C CA . PRO A 1 91 ? -9.828 1.794 13.769 1.00 76.00 91 PRO A CA 1
ATOM 698 C C . PRO A 1 91 ? -9.805 2.494 15.131 1.00 76.00 91 PRO A C 1
ATOM 700 O O . PRO A 1 91 ? -9.438 1.900 16.148 1.00 76.00 91 PRO A O 1
ATOM 703 N N . ALA A 1 92 ? -10.185 3.771 15.153 1.00 77.94 92 ALA A N 1
ATOM 704 C CA . ALA A 1 92 ? -10.278 4.510 16.403 1.00 77.94 92 ALA A CA 1
ATOM 705 C C . ALA A 1 92 ? -11.268 3.818 17.352 1.00 77.94 92 ALA A C 1
ATOM 707 O O . ALA A 1 92 ? -12.297 3.291 16.915 1.00 77.94 92 ALA A O 1
ATOM 708 N N . LYS A 1 93 ? -10.964 3.837 18.656 1.00 78.88 93 LYS A N 1
ATOM 709 C CA . LYS A 1 93 ? -11.896 3.352 19.678 1.00 78.88 93 LYS A CA 1
ATOM 710 C C . LYS A 1 93 ? -13.246 4.070 19.491 1.00 78.88 93 LYS A C 1
ATOM 712 O O . LYS A 1 93 ? -13.246 5.299 19.389 1.00 78.88 93 LYS A O 1
ATOM 717 N N . PRO A 1 94 ? -14.379 3.345 19.485 1.00 82.56 94 PRO A N 1
ATOM 718 C CA . PRO A 1 94 ? -15.693 3.975 19.477 1.00 82.56 94 PRO A CA 1
ATOM 719 C C . PRO A 1 94 ? -15.851 4.925 20.668 1.00 82.56 94 PRO A C 1
ATOM 721 O O . PRO A 1 94 ? -15.470 4.591 21.792 1.00 82.56 94 PRO A O 1
ATOM 724 N N . ALA A 1 95 ? -16.428 6.098 20.427 1.00 87.44 95 ALA A N 1
ATOM 725 C CA . ALA A 1 95 ? -16.693 7.084 21.470 1.00 87.44 95 ALA A CA 1
ATOM 726 C C . ALA A 1 95 ? -17.937 6.715 22.286 1.00 87.44 95 ALA A C 1
ATOM 728 O O . ALA A 1 95 ? -18.007 6.958 23.489 1.00 87.44 95 ALA A O 1
ATOM 729 N N . THR A 1 96 ? -18.923 6.099 21.639 1.00 89.56 96 THR A N 1
ATOM 730 C CA . THR A 1 96 ? -20.170 5.665 22.269 1.00 89.56 96 THR A CA 1
ATOM 731 C C . THR A 1 96 ? -20.668 4.402 21.581 1.00 89.56 96 THR A C 1
ATOM 733 O O . THR A 1 96 ? -20.414 4.189 20.393 1.00 89.56 96 THR A O 1
ATOM 736 N N . ILE A 1 97 ? -21.355 3.552 22.338 1.00 89.88 97 ILE A N 1
ATOM 737 C CA . ILE A 1 97 ? -22.066 2.391 21.811 1.00 89.88 97 ILE A CA 1
ATOM 738 C C . ILE A 1 97 ? -23.552 2.689 21.964 1.00 89.88 97 ILE A C 1
ATOM 740 O O . ILE A 1 97 ? -24.045 2.840 23.079 1.00 89.88 97 ILE A O 1
ATOM 744 N N . GLU A 1 98 ? -24.247 2.803 20.841 1.00 92.94 98 GLU A N 1
ATOM 745 C CA . GLU A 1 98 ? -25.696 2.943 20.819 1.00 92.94 98 GLU A CA 1
ATOM 746 C C . GLU A 1 98 ? -26.315 1.550 20.934 1.00 92.94 98 GLU A C 1
ATOM 748 O O . GLU A 1 98 ? -26.019 0.662 20.130 1.00 92.94 98 GLU A O 1
ATOM 753 N N . LEU A 1 99 ? -27.133 1.345 21.964 1.00 93.44 99 LEU A N 1
ATOM 754 C CA . LEU A 1 99 ? -27.804 0.077 22.224 1.00 93.44 99 LEU A CA 1
ATOM 755 C C . LEU A 1 99 ? -29.277 0.219 21.865 1.00 93.44 99 LEU A C 1
ATOM 757 O O . LEU A 1 99 ? -29.976 1.055 22.430 1.00 93.44 99 LEU A O 1
ATOM 761 N N . THR A 1 100 ? -29.749 -0.617 20.945 1.00 95.94 100 THR A N 1
ATOM 762 C CA . THR A 1 100 ? -31.173 -0.732 20.612 1.00 95.94 100 THR A CA 1
ATOM 763 C C . THR A 1 100 ? -31.713 -2.044 21.188 1.00 95.94 100 THR A C 1
ATOM 765 O O . THR A 1 100 ? -31.348 -3.113 20.684 1.00 95.94 100 THR A O 1
ATOM 768 N N . PRO A 1 101 ? -32.538 -2.004 22.252 1.00 95.75 101 PRO A N 1
ATOM 769 C CA . PRO A 1 101 ? -33.149 -3.201 22.824 1.00 95.75 101 PRO A CA 1
ATOM 770 C C . PRO A 1 101 ? -34.244 -3.783 21.921 1.00 95.75 101 PRO A C 1
ATOM 772 O O . PRO A 1 101 ? -35.001 -3.050 21.287 1.00 95.75 101 PRO A O 1
ATOM 775 N N . GLY A 1 102 ? -34.378 -5.106 21.926 1.00 94.62 102 GLY A N 1
ATOM 776 C CA . GLY A 1 102 ? -35.492 -5.848 21.343 1.00 94.62 102 GLY A CA 1
ATOM 777 C C . GLY A 1 102 ? -35.914 -7.015 22.240 1.00 94.62 102 GLY A C 1
ATOM 778 O O . GLY A 1 102 ? -35.288 -7.287 23.259 1.00 94.62 102 GLY A O 1
ATOM 779 N N . TYR A 1 103 ? -36.982 -7.718 21.858 1.00 94.44 103 TYR A N 1
ATOM 780 C CA . TYR A 1 103 ? -37.688 -8.664 22.740 1.00 94.44 103 TYR A CA 1
ATOM 781 C C . TYR A 1 103 ? -36.801 -9.796 23.312 1.00 94.44 103 TYR A C 1
ATOM 783 O O . TYR A 1 103 ? -36.959 -10.167 24.467 1.00 94.44 103 TYR A O 1
ATOM 791 N N . PHE A 1 104 ? -35.828 -10.287 22.535 1.00 93.94 104 PHE A N 1
ATOM 792 C CA . PHE A 1 104 ? -34.755 -11.200 22.976 1.00 93.94 104 PHE A CA 1
ATOM 793 C C . PHE A 1 104 ? -33.428 -10.888 22.261 1.00 93.94 104 PHE A C 1
ATOM 795 O O . PHE A 1 104 ? -32.662 -11.782 21.911 1.00 93.94 104 PHE A O 1
ATOM 802 N N . GLN A 1 105 ? -33.182 -9.612 21.963 1.00 94.88 105 GLN A N 1
ATOM 803 C CA . GLN A 1 105 ? -32.005 -9.174 21.213 1.00 94.88 105 G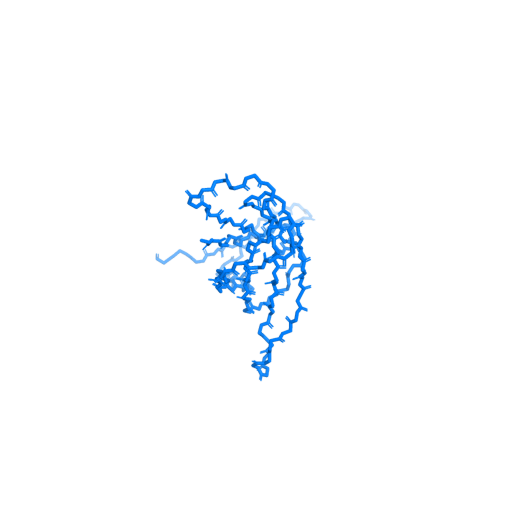LN A CA 1
ATOM 804 C C . GLN A 1 105 ? -31.541 -7.798 21.680 1.00 94.88 105 GLN A C 1
ATOM 806 O O . GLN A 1 105 ? -32.335 -7.001 22.173 1.00 94.88 105 GLN A O 1
ATOM 811 N N . ILE A 1 106 ? -30.261 -7.503 21.477 1.00 92.56 106 ILE A N 1
ATOM 812 C CA . ILE A 1 106 ? -29.713 -6.154 21.595 1.00 92.56 106 ILE A CA 1
ATOM 813 C C . ILE A 1 106 ? -28.848 -5.923 20.362 1.00 92.56 106 ILE A C 1
ATOM 815 O O . ILE A 1 106 ? -27.934 -6.702 20.094 1.00 92.56 106 ILE A O 1
ATOM 819 N N . THR A 1 107 ? -29.115 -4.841 19.637 1.00 93.94 107 THR A N 1
ATOM 820 C CA . THR A 1 107 ? -28.230 -4.375 18.567 1.00 93.94 107 THR A CA 1
ATOM 821 C C . THR A 1 107 ? -27.308 -3.308 19.134 1.00 93.94 107 THR A C 1
ATOM 823 O O . THR A 1 107 ? -27.781 -2.320 19.696 1.00 93.94 107 THR A O 1
ATOM 826 N N . ALA A 1 108 ? -25.998 -3.501 18.991 1.00 92.62 108 ALA A N 1
ATOM 827 C CA . ALA A 1 108 ? -24.982 -2.547 19.418 1.00 92.62 108 ALA A CA 1
ATOM 828 C C . ALA A 1 108 ? -24.317 -1.904 18.196 1.00 92.62 108 ALA A C 1
ATOM 830 O O . ALA A 1 108 ? -23.699 -2.600 17.390 1.00 92.62 108 ALA A O 1
ATOM 831 N N . VAL A 1 109 ? -24.420 -0.580 18.068 1.00 92.88 109 VAL A N 1
ATOM 832 C CA . VAL A 1 109 ? -23.792 0.182 16.979 1.00 92.88 109 VAL A CA 1
ATOM 833 C C . VAL A 1 109 ? -22.711 1.103 17.555 1.00 92.88 109 VAL A C 1
ATOM 835 O O . VAL A 1 109 ? -23.034 2.034 18.298 1.00 92.88 109 VAL A O 1
ATOM 838 N N . PRO A 1 110 ? -21.420 0.884 17.243 1.00 87.81 110 PRO A N 1
ATOM 839 C CA . PRO A 1 110 ? -20.359 1.794 17.656 1.00 87.81 110 PRO A CA 1
ATOM 840 C C . PRO A 1 110 ? -20.417 3.105 16.855 1.00 87.81 110 PRO A C 1
ATO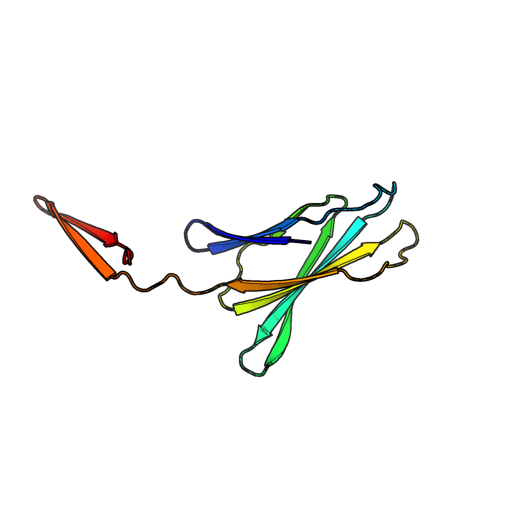M 842 O O . PRO A 1 110 ? -20.544 3.093 15.631 1.00 87.81 110 PRO A O 1
ATOM 845 N N . ARG A 1 111 ? -20.277 4.246 17.536 1.00 86.94 111 ARG A N 1
ATOM 846 C CA . ARG A 1 111 ? -20.218 5.587 16.930 1.00 86.94 111 ARG A CA 1
ATOM 847 C C . ARG A 1 111 ? -18.844 6.222 17.170 1.00 86.94 111 ARG A C 1
ATOM 849 O O . ARG A 1 111 ? -18.279 6.099 18.260 1.00 86.94 111 ARG A O 1
ATOM 856 N N . LEU A 1 112 ? -18.300 6.893 16.154 1.00 84.50 112 LEU A N 1
ATOM 857 C CA . LEU A 1 112 ? -17.075 7.696 16.269 1.00 84.50 112 LEU A CA 1
ATOM 858 C C . LEU A 1 112 ? -17.382 9.059 16.906 1.00 84.50 112 LEU A C 1
ATOM 860 O O . LEU A 1 112 ? -18.499 9.556 16.785 1.00 84.50 112 LEU A O 1
ATOM 864 N N . ALA A 1 113 ? -16.392 9.662 17.571 1.00 74.38 113 ALA A N 1
ATOM 865 C CA . ALA A 1 113 ? -16.511 11.032 18.067 1.00 74.38 113 ALA A CA 1
ATOM 866 C C . ALA A 1 113 ? -16.564 12.019 16.890 1.00 74.38 113 ALA A C 1
ATOM 868 O O . ALA A 1 113 ? -15.749 11.925 15.971 1.00 74.38 113 ALA A O 1
ATOM 869 N N . VAL A 1 114 ? -17.495 12.971 16.947 1.00 70.62 114 VAL A N 1
ATOM 870 C CA . VAL A 1 114 ? -17.501 14.172 16.101 1.00 70.62 114 VAL A CA 1
ATOM 871 C C . VAL A 1 114 ? -16.972 15.310 16.977 1.00 70.62 114 VAL A C 1
ATOM 873 O O . VAL A 1 114 ? -17.537 15.539 18.046 1.00 70.62 114 VAL A O 1
ATOM 876 N N . TYR A 1 115 ? -15.868 15.943 16.572 1.00 53.72 115 TYR A N 1
ATOM 877 C CA . TYR A 1 115 ? -15.264 17.102 17.245 1.00 53.72 115 TYR A CA 1
ATOM 878 C C . TYR A 1 115 ? -15.567 18.385 16.479 1.00 53.72 115 TYR A C 1
ATOM 880 O O . TYR A 1 115 ? -15.586 18.312 15.228 1.00 53.72 115 TYR A O 1
#

Sequence (115 aa):
LTAEVTADSGEYQVLARWDTPKVVKGVSFLLRLTVTADDGSERLVSTARTAETTYRFRQLALGRYTLTVRAVNARGQQGDPASVSFRINAPAKPATIELTPGYFQITAVPRLAVY

Mean predicted aligned error: 7.77 Å

InterPro domains:
  IPR013783 Immunoglobulin-like fold [G3DSA:2.60.40.10] (1-94)
  IPR036116 Fibronectin type III superfamily [SSF49265] (10-87)
  IPR053171 Viral Tip Attachment Protein [PTHR36251] (2-113)
  IPR055383 Tip attachment protein J, Fn3-1 domain [PF24421] (1-91)

Secondary structure (DSSP, 8-state):
-EEEEEEETTEEEEEEE---SS--TT-EEEEEEEEE-TTS-EEEEEEEEESSSEEEEEEEPSEEEEEEEEEE-TT--B-PPEEEEEEE-PPPPPSEEEEEEETTEEEEEEEPPP-

Solvent-accessible surface area (backbone atoms only — not comparable to full-atom values): 6955 Å² total; per-residue (Å²): 107,50,74,46,80,41,82,53,99,91,36,35,31,34,45,35,41,44,84,66,102,63,90,57,88,64,44,32,33,42,38,41,33,30,33,49,46,97,87,68,46,79,42,84,74,47,73,51,76,41,73,62,57,60,50,76,51,65,81,48,71,75,41,40,32,40,41,36,39,26,46,26,41,84,85,66,52,69,52,78,73,48,72,45,72,53,73,44,70,77,78,76,78,60,68,44,73,48,73,47,81,51,99,90,49,72,50,77,46,76,34,74,77,85,131

pLDDT: mean 88.13, std 9.17, range [53.72, 97.0]